Protein AF-A0A520ISF6-F1 (afdb_monomer)

Radius of gyration: 19.62 Å; Cα contacts (8 Å, |Δi|>4): 171; chains: 1; bounding box: 46×28×67 Å

Sequence (171 aa):
MNALARNKIAFHSENLVLPDLKHIDNELVRTQAETIWNRWGKQAKDFLDTSLNCYDEGNYNLAVFLMHQAVESTLSAIIRVNLGYRLAIHNLARQLRISLIFTDDLKDVFDLGSIEGVQLFEFLQAAYSAGRYKDDFNADKEIVKALSDKVCKLFITAESLYNQAMETLKE

pLDDT: mean 88.08, std 13.23, range [33.84, 98.69]

Foldseek 3Di:
DDPVVPPDDVDDDPPDDDDPDDDDQLVVLLVQLCVLCVPLLVQLVVLLVVLVVCLVVVVLLSSLLSLLSSLQSLLQSLLCSVVVDGDPDSQNVVSLVSCVVPDPQLVVLLVCVDPNSVVLVVCSRVSNVCSVPPPPDDDDSVSSVSSSSSSVSNSVVSVVSSVVSSVVSVD

Structure (mmCIF, N/CA/C/O backbone):
data_AF-A0A520ISF6-F1
#
_entry.id 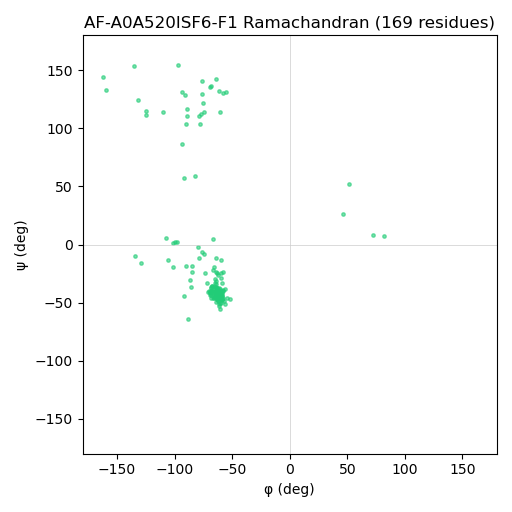  AF-A0A520ISF6-F1
#
loop_
_atom_site.group_PDB
_atom_site.id
_atom_site.type_symbol
_atom_site.label_atom_id
_atom_site.label_alt_id
_atom_site.label_comp_id
_atom_site.label_asym_id
_atom_site.label_entity_id
_atom_site.label_seq_id
_atom_site.pdbx_PDB_ins_code
_atom_site.Cartn_x
_atom_site.Cartn_y
_atom_site.Cartn_z
_atom_site.occupancy
_atom_site.B_iso_or_equiv
_atom_site.auth_seq_id
_atom_site.auth_comp_id
_atom_site.auth_asym_id
_atom_site.auth_atom_id
_atom_site.pdbx_PDB_model_num
ATOM 1 N N . MET A 1 1 ? 7.055 -13.909 -18.560 1.00 35.72 1 MET A N 1
ATOM 2 C CA . MET A 1 1 ? 7.345 -14.580 -19.854 1.00 35.72 1 MET A CA 1
ATOM 3 C C . MET A 1 1 ? 6.718 -13.756 -20.982 1.00 35.72 1 MET A C 1
ATOM 5 O O . MET A 1 1 ? 5.499 -13.728 -21.076 1.00 35.72 1 MET A O 1
ATOM 9 N N . ASN A 1 2 ? 7.512 -13.010 -21.761 1.00 33.84 2 ASN A N 1
ATOM 10 C CA . ASN A 1 2 ? 7.020 -11.989 -22.703 1.00 33.84 2 ASN A CA 1
ATOM 11 C C . ASN A 1 2 ? 6.832 -12.566 -24.125 1.00 33.84 2 ASN A C 1
ATOM 13 O O . ASN A 1 2 ? 7.725 -13.233 -24.646 1.00 33.84 2 ASN A O 1
ATOM 17 N N . ALA A 1 3 ? 5.679 -12.318 -24.753 1.00 40.19 3 ALA A N 1
ATOM 18 C CA . ALA A 1 3 ? 5.321 -12.846 -26.076 1.00 40.19 3 ALA A CA 1
ATOM 19 C C . ALA A 1 3 ? 6.240 -12.338 -27.206 1.00 40.19 3 ALA A C 1
ATOM 21 O O . ALA A 1 3 ? 6.419 -13.027 -28.211 1.00 40.19 3 ALA A O 1
ATOM 22 N N . LEU A 1 4 ? 6.885 -11.185 -27.002 1.00 47.28 4 LEU A N 1
ATOM 23 C CA . LEU A 1 4 ? 7.869 -10.611 -27.925 1.00 47.28 4 LEU A CA 1
ATOM 24 C C . LEU A 1 4 ? 9.113 -11.494 -28.110 1.00 47.28 4 LEU A C 1
ATOM 26 O O . LEU A 1 4 ? 9.732 -11.461 -29.165 1.00 47.28 4 LEU A O 1
ATOM 30 N N . ALA A 1 5 ? 9.446 -12.348 -27.138 1.00 48.50 5 ALA A N 1
ATOM 31 C CA . ALA A 1 5 ? 10.635 -13.196 -27.211 1.00 48.50 5 ALA A CA 1
ATOM 32 C C . ALA A 1 5 ? 10.499 -14.391 -28.179 1.00 48.50 5 ALA A C 1
ATOM 34 O O . ALA A 1 5 ? 11.472 -15.104 -28.407 1.00 48.50 5 ALA A O 1
ATOM 35 N N . ARG A 1 6 ? 9.302 -14.665 -28.727 1.00 50.94 6 ARG A N 1
ATOM 36 C CA . ARG A 1 6 ? 9.044 -15.882 -29.523 1.00 50.94 6 ARG A CA 1
ATOM 37 C C . ARG A 1 6 ? 9.028 -15.692 -31.043 1.00 50.94 6 ARG A C 1
ATOM 39 O O . ARG A 1 6 ? 8.808 -16.686 -31.726 1.00 50.94 6 ARG A O 1
ATOM 46 N N . ASN A 1 7 ? 9.264 -14.490 -31.584 1.00 57.94 7 ASN A N 1
ATOM 47 C CA . ASN A 1 7 ? 9.404 -14.229 -33.035 1.00 57.94 7 ASN A CA 1
ATOM 48 C C . ASN A 1 7 ? 8.334 -14.878 -33.948 1.00 57.94 7 ASN A C 1
ATOM 50 O O . ASN A 1 7 ? 8.581 -15.137 -35.124 1.00 57.94 7 ASN A O 1
ATOM 54 N N . LYS A 1 8 ? 7.122 -15.151 -33.448 1.00 58.19 8 LYS A N 1
ATOM 55 C CA . LYS A 1 8 ? 6.036 -15.699 -34.271 1.00 58.19 8 LYS A CA 1
ATOM 56 C C . LYS A 1 8 ? 5.185 -14.558 -34.807 1.00 58.19 8 LYS A C 1
ATOM 58 O O . LYS A 1 8 ? 4.187 -14.178 -34.202 1.00 58.19 8 LYS A O 1
ATOM 63 N N . ILE A 1 9 ? 5.606 -14.009 -35.941 1.00 63.47 9 ILE A N 1
ATOM 64 C CA . ILE A 1 9 ? 4.815 -13.052 -36.716 1.00 63.47 9 ILE A CA 1
ATOM 65 C C . ILE A 1 9 ? 3.743 -13.853 -37.467 1.00 63.47 9 ILE A C 1
ATOM 67 O O . ILE A 1 9 ? 4.067 -14.655 -38.336 1.00 63.47 9 ILE A O 1
ATOM 71 N N . ALA A 1 10 ? 2.469 -13.682 -37.102 1.00 65.56 10 ALA A N 1
ATOM 72 C CA . ALA A 1 10 ? 1.360 -14.414 -37.728 1.00 65.56 10 ALA A CA 1
ATOM 73 C C . ALA A 1 10 ? 1.038 -13.919 -39.153 1.00 65.56 10 ALA A C 1
ATOM 75 O O . ALA A 1 10 ? 0.494 -14.672 -39.955 1.00 65.56 10 ALA A O 1
ATOM 76 N N . PHE A 1 11 ? 1.373 -12.663 -39.465 1.00 62.81 11 PHE A N 1
ATOM 77 C CA . PHE A 1 11 ? 1.195 -12.035 -40.774 1.00 62.81 11 PHE A CA 1
ATOM 78 C C . PHE A 1 11 ? 2.136 -10.827 -40.894 1.00 62.81 11 PHE A C 1
ATOM 80 O O . PHE A 1 11 ? 2.203 -10.015 -39.971 1.00 62.81 11 PHE A O 1
ATOM 87 N N . HIS A 1 12 ? 2.854 -10.703 -42.012 1.00 62.75 12 HIS A N 1
ATOM 88 C CA . HIS A 1 12 ? 3.735 -9.571 -42.312 1.00 62.75 12 HIS A CA 1
ATOM 89 C C . HIS A 1 12 ? 3.319 -8.964 -43.657 1.00 62.75 12 HIS A C 1
ATOM 91 O O . HIS A 1 12 ? 3.417 -9.624 -44.688 1.00 62.75 12 HIS A O 1
ATOM 97 N N . SER A 1 13 ? 2.830 -7.723 -43.648 1.00 76.31 13 SER A N 1
ATOM 98 C CA . SER A 1 13 ? 2.553 -6.957 -44.872 1.00 76.31 13 SER A CA 1
ATOM 99 C C . SER A 1 13 ? 3.866 -6.446 -45.466 1.00 76.31 13 SER A C 1
ATOM 101 O O . SER A 1 13 ? 4.730 -6.002 -44.715 1.00 76.31 13 SER A O 1
ATOM 103 N N . GLU A 1 14 ? 4.016 -6.456 -46.792 1.00 74.75 14 GLU A N 1
ATOM 104 C CA . GLU A 1 14 ? 5.216 -5.938 -47.479 1.00 74.75 14 GLU A CA 1
ATOM 105 C C . GLU A 1 14 ? 5.500 -4.458 -47.161 1.00 74.75 14 GLU A C 1
ATOM 107 O O . GLU A 1 14 ? 6.646 -4.024 -47.211 1.00 74.75 14 GLU A O 1
ATOM 112 N N . ASN A 1 15 ? 4.474 -3.702 -46.754 1.00 80.75 15 ASN A N 1
ATOM 113 C CA . ASN A 1 15 ? 4.580 -2.281 -46.410 1.00 80.75 15 ASN A CA 1
ATOM 114 C C . ASN A 1 15 ? 4.704 -2.014 -44.897 1.00 80.75 15 ASN A C 1
ATOM 116 O O . ASN A 1 15 ? 4.710 -0.854 -44.482 1.00 80.75 15 ASN A O 1
ATOM 120 N N . LEU A 1 16 ? 4.742 -3.050 -44.051 1.00 76.69 16 LEU A N 1
ATOM 121 C CA . LEU A 1 16 ? 4.858 -2.884 -42.602 1.00 76.69 16 LEU A CA 1
ATOM 122 C C . LEU A 1 16 ? 6.332 -2.857 -42.190 1.00 76.69 16 LEU A C 1
ATOM 124 O O . LEU A 1 16 ? 6.975 -3.897 -42.089 1.00 76.69 16 LEU A O 1
ATOM 128 N N . VAL A 1 17 ? 6.849 -1.666 -41.895 1.00 77.62 17 VAL A N 1
ATOM 129 C CA . VAL A 1 17 ? 8.142 -1.505 -41.221 1.00 77.62 17 VAL A CA 1
ATOM 130 C C . VAL A 1 17 ? 7.886 -1.501 -39.718 1.00 77.62 17 VAL A C 1
ATOM 132 O O . VAL A 1 17 ? 7.259 -0.579 -39.192 1.00 77.62 17 VAL A O 1
ATOM 135 N N . LEU A 1 18 ? 8.324 -2.552 -39.024 1.00 75.88 18 LEU A N 1
ATOM 136 C CA . LEU A 1 18 ? 8.280 -2.572 -37.565 1.00 75.88 18 LEU A CA 1
ATOM 137 C C . LEU A 1 18 ? 9.300 -1.561 -37.019 1.00 75.88 18 LEU A C 1
ATOM 139 O O . LEU A 1 18 ? 10.419 -1.508 -37.526 1.00 75.88 18 LEU A O 1
ATOM 143 N N . PRO A 1 19 ? 8.939 -0.753 -36.007 1.00 77.12 19 PRO A N 1
ATOM 144 C CA . PRO A 1 19 ? 9.905 0.120 -35.361 1.00 77.12 19 PRO A CA 1
ATOM 145 C C . PRO A 1 19 ? 10.971 -0.724 -34.661 1.00 77.12 19 PRO A C 1
ATOM 147 O O . PRO A 1 19 ? 10.652 -1.753 -34.056 1.00 77.12 19 PRO A O 1
ATOM 150 N N . ASP A 1 20 ? 12.217 -0.260 -34.694 1.00 76.88 20 ASP A N 1
ATOM 151 C CA . ASP A 1 20 ? 13.277 -0.875 -33.905 1.00 76.88 20 ASP A CA 1
ATOM 152 C C . ASP A 1 20 ? 12.898 -0.841 -32.421 1.00 76.88 20 ASP A C 1
ATOM 154 O O . ASP A 1 20 ? 12.500 0.195 -31.869 1.00 76.88 20 ASP A O 1
ATOM 158 N N . LEU A 1 21 ? 13.012 -1.997 -31.766 1.00 69.75 21 LEU A N 1
ATOM 159 C CA . LEU A 1 21 ? 12.870 -2.094 -30.320 1.00 69.75 21 LEU A CA 1
ATOM 160 C C . LEU A 1 21 ? 13.949 -1.218 -29.683 1.00 69.75 21 LEU A C 1
ATOM 162 O O . LEU A 1 21 ? 15.142 -1.490 -29.808 1.00 69.75 21 LEU A O 1
ATOM 166 N N . LYS A 1 22 ? 13.526 -0.150 -29.001 1.00 70.94 22 LYS A N 1
ATOM 167 C CA . LYS A 1 22 ? 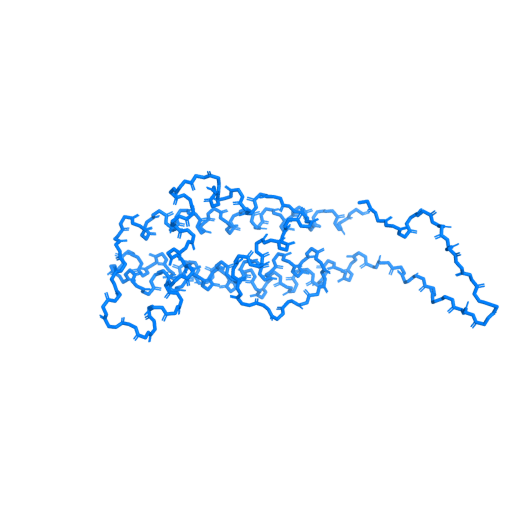14.449 0.705 -28.255 1.00 70.94 22 LYS A CA 1
ATOM 168 C C . LYS A 1 22 ? 15.134 -0.124 -27.172 1.00 70.94 22 LYS A C 1
ATOM 170 O O . LYS A 1 22 ? 14.461 -0.823 -26.416 1.00 70.94 22 LYS A O 1
ATOM 175 N N . HIS A 1 23 ? 16.456 -0.004 -27.089 1.00 76.88 23 HIS A N 1
ATOM 176 C CA . HIS A 1 23 ? 17.221 -0.526 -25.964 1.00 76.88 23 HIS A CA 1
ATOM 177 C C . HIS A 1 23 ? 16.666 0.064 -24.662 1.00 76.88 23 HIS A C 1
ATOM 179 O O . HIS A 1 23 ? 16.447 1.275 -24.571 1.00 76.88 23 HIS A O 1
ATOM 185 N N . ILE A 1 24 ? 16.419 -0.789 -23.671 1.00 76.25 24 ILE A N 1
ATOM 186 C CA . ILE A 1 24 ? 15.980 -0.349 -22.349 1.00 76.25 24 ILE A CA 1
ATOM 187 C C . ILE A 1 24 ? 17.218 0.151 -21.613 1.00 76.25 24 ILE A C 1
ATOM 189 O O . ILE A 1 24 ? 18.119 -0.618 -21.303 1.00 76.25 24 ILE A O 1
ATOM 193 N N . ASP A 1 25 ? 17.288 1.457 -21.392 1.00 86.19 25 ASP A N 1
ATOM 194 C CA . ASP A 1 25 ? 18.327 2.061 -20.568 1.00 86.19 25 ASP A CA 1
ATOM 195 C C . ASP A 1 25 ? 17.987 1.843 -19.085 1.00 86.19 25 ASP A C 1
ATOM 197 O O . ASP A 1 25 ? 17.090 2.495 -18.540 1.00 86.19 25 ASP A O 1
ATOM 201 N N . ASN A 1 26 ? 18.682 0.894 -18.450 1.00 87.06 26 ASN A N 1
ATOM 202 C CA . ASN A 1 26 ? 18.481 0.548 -17.042 1.00 87.06 26 ASN A CA 1
ATOM 203 C C . ASN A 1 26 ? 18.704 1.757 -16.117 1.00 87.06 26 ASN A C 1
ATOM 205 O O . ASN A 1 26 ? 17.982 1.893 -15.131 1.00 87.06 26 ASN A O 1
ATOM 209 N N . GLU A 1 27 ? 19.619 2.676 -16.449 1.00 89.06 27 GLU A N 1
ATOM 210 C CA . GLU A 1 27 ? 19.876 3.885 -15.655 1.00 89.06 27 GLU A CA 1
ATOM 211 C C . GLU A 1 27 ? 18.683 4.850 -15.715 1.00 89.06 27 GLU A C 1
ATOM 213 O O . GLU A 1 27 ? 18.239 5.387 -14.691 1.00 89.06 27 GLU A O 1
ATOM 218 N N . LEU A 1 28 ? 18.096 5.016 -16.904 1.00 89.44 28 LEU A N 1
ATOM 219 C CA . LEU A 1 28 ? 16.894 5.826 -17.085 1.00 89.44 28 LEU A CA 1
ATOM 220 C C . LEU A 1 28 ? 15.689 5.218 -16.356 1.00 89.44 28 LEU A C 1
ATOM 222 O O . LEU A 1 28 ? 14.966 5.938 -15.661 1.00 89.44 28 LEU A O 1
ATOM 226 N N . VAL A 1 29 ? 15.467 3.907 -16.495 1.00 90.50 29 VAL A N 1
ATOM 227 C CA . VAL A 1 29 ? 14.368 3.196 -15.814 1.00 90.50 29 VAL A CA 1
ATOM 228 C C . VAL A 1 29 ? 14.521 3.301 -14.301 1.00 90.50 29 VAL A C 1
ATOM 230 O O . VAL A 1 29 ? 13.556 3.606 -13.598 1.00 90.50 29 VAL A O 1
ATOM 233 N N . ARG A 1 30 ? 15.743 3.128 -13.799 1.00 92.25 30 ARG A N 1
ATOM 234 C CA . ARG A 1 30 ? 16.064 3.276 -12.385 1.00 92.25 30 ARG A CA 1
ATOM 235 C C . ARG A 1 30 ? 15.760 4.682 -11.874 1.00 92.25 30 ARG A C 1
ATOM 237 O O . ARG A 1 30 ? 15.040 4.832 -10.892 1.00 92.25 30 ARG A O 1
ATOM 244 N N . THR A 1 31 ? 16.239 5.710 -12.569 1.00 93.69 31 THR A N 1
ATOM 245 C CA . THR A 1 31 ? 15.989 7.115 -12.204 1.00 93.69 31 THR A CA 1
ATOM 246 C C . THR A 1 31 ? 14.487 7.431 -12.165 1.00 93.69 31 THR A C 1
ATOM 248 O O . THR A 1 31 ? 13.996 8.149 -11.285 1.00 93.69 31 THR A O 1
ATOM 251 N N . GLN A 1 32 ? 13.721 6.872 -13.107 1.00 92.88 32 GLN A N 1
ATOM 252 C CA . GLN A 1 32 ? 12.264 6.995 -13.121 1.00 92.88 32 GLN A CA 1
ATOM 253 C C . GLN A 1 32 ? 11.624 6.298 -11.916 1.00 92.88 32 GLN A C 1
ATOM 255 O O . GLN A 1 32 ? 10.766 6.899 -11.264 1.00 92.88 32 GLN A O 1
ATOM 260 N N . ALA A 1 33 ? 12.050 5.075 -11.590 1.00 94.44 33 ALA A N 1
ATOM 261 C CA . ALA A 1 33 ? 11.572 4.333 -10.427 1.00 94.44 33 ALA A CA 1
ATOM 262 C C . ALA A 1 33 ? 11.853 5.083 -9.112 1.00 94.44 33 ALA A C 1
ATOM 264 O O . ALA A 1 33 ? 10.934 5.254 -8.307 1.00 94.44 33 ALA A O 1
ATOM 265 N N . GLU A 1 34 ? 13.062 5.626 -8.936 1.00 96.12 34 GLU A N 1
ATOM 266 C CA . GLU A 1 34 ? 13.435 6.458 -7.780 1.00 96.12 34 GLU A CA 1
ATOM 267 C C . GLU A 1 34 ? 12.542 7.700 -7.678 1.00 96.12 34 GLU A C 1
ATOM 269 O O . GLU A 1 34 ? 11.987 7.998 -6.620 1.00 96.12 34 GLU A O 1
ATOM 274 N N . THR A 1 35 ? 12.325 8.403 -8.793 1.00 96.19 35 THR A N 1
ATOM 275 C CA . THR A 1 35 ? 11.451 9.587 -8.837 1.00 96.19 35 THR A CA 1
ATOM 276 C C . THR A 1 35 ? 10.006 9.242 -8.463 1.00 96.19 35 THR A C 1
ATOM 278 O O . THR A 1 35 ? 9.335 9.997 -7.752 1.00 96.19 35 THR A O 1
ATOM 281 N N . ILE A 1 36 ? 9.506 8.097 -8.934 1.00 95.56 36 ILE A N 1
ATOM 282 C CA . ILE A 1 36 ? 8.166 7.602 -8.612 1.00 95.56 36 ILE A CA 1
ATOM 283 C C . ILE A 1 36 ? 8.062 7.290 -7.119 1.00 95.56 36 ILE A C 1
ATOM 285 O O . ILE A 1 36 ? 7.108 7.747 -6.486 1.00 95.56 36 ILE A O 1
ATOM 289 N N . TRP A 1 37 ? 9.016 6.545 -6.558 1.00 97.31 37 TRP A N 1
ATOM 290 C CA . TRP A 1 37 ? 8.992 6.136 -5.155 1.00 97.31 37 TRP A CA 1
ATOM 291 C C . TRP A 1 37 ? 9.150 7.324 -4.204 1.00 97.31 37 TRP A C 1
ATOM 293 O O . TRP A 1 37 ? 8.331 7.509 -3.303 1.00 97.31 37 TRP A O 1
ATOM 303 N N . ASN A 1 38 ? 10.105 8.215 -4.476 1.00 97.38 38 ASN A N 1
ATOM 304 C CA . ASN A 1 38 ? 10.334 9.428 -3.685 1.00 97.38 38 ASN A CA 1
ATOM 305 C C . ASN A 1 38 ? 9.116 10.359 -3.650 1.00 97.38 38 ASN A C 1
ATOM 307 O O . ASN A 1 38 ? 8.955 11.136 -2.712 1.00 97.38 38 ASN A O 1
ATOM 311 N N . ARG A 1 39 ? 8.241 10.284 -4.658 1.00 95.12 39 ARG A N 1
ATOM 312 C CA . ARG A 1 39 ? 6.975 11.017 -4.675 1.00 95.12 39 ARG A CA 1
ATOM 313 C C . ARG A 1 39 ? 5.844 10.233 -4.016 1.00 95.12 39 ARG A C 1
ATOM 315 O O . ARG A 1 39 ? 5.255 10.698 -3.046 1.00 95.12 39 ARG A O 1
ATOM 322 N N . TRP A 1 40 ? 5.484 9.088 -4.589 1.00 95.31 40 TRP A N 1
ATOM 323 C CA . TRP A 1 40 ? 4.265 8.355 -4.234 1.00 95.31 40 TRP A CA 1
ATOM 324 C C . TRP A 1 40 ? 4.469 7.420 -3.043 1.00 95.31 40 TRP A C 1
ATOM 326 O O . TRP A 1 40 ? 3.577 7.318 -2.208 1.00 95.31 40 TRP A O 1
ATOM 336 N N . GLY A 1 41 ? 5.645 6.796 -2.929 1.00 97.25 41 GLY A N 1
ATOM 337 C CA . GLY A 1 41 ? 6.037 6.022 -1.749 1.00 97.25 41 GLY A CA 1
ATOM 338 C C . GLY A 1 41 ? 6.167 6.923 -0.522 1.00 97.25 41 GLY A C 1
ATOM 339 O O . GLY A 1 41 ? 5.573 6.636 0.513 1.00 97.25 41 GLY A O 1
ATOM 340 N N . LYS A 1 42 ? 6.818 8.088 -0.660 1.00 97.94 42 LYS A N 1
ATOM 341 C CA . LYS A 1 42 ? 6.855 9.090 0.419 1.00 97.94 42 LYS A CA 1
ATOM 342 C C . LYS A 1 42 ? 5.453 9.560 0.818 1.00 97.94 42 LYS A C 1
ATOM 344 O O . LYS A 1 42 ? 5.138 9.578 1.998 1.00 97.94 42 LYS A O 1
ATOM 349 N N . GLN A 1 43 ? 4.596 9.902 -0.146 1.00 97.69 43 GLN A N 1
ATOM 350 C CA . GLN A 1 43 ? 3.216 10.300 0.148 1.00 97.69 43 GLN A CA 1
ATOM 351 C C . GLN A 1 43 ? 2.440 9.195 0.882 1.00 97.69 43 GLN A C 1
ATOM 353 O O . GLN A 1 43 ? 1.716 9.483 1.832 1.00 97.69 43 GLN A O 1
ATOM 358 N N . ALA A 1 44 ? 2.604 7.936 0.469 1.00 98.31 44 ALA A N 1
ATOM 359 C CA . ALA A 1 44 ? 1.996 6.805 1.157 1.00 98.31 44 ALA A CA 1
ATOM 360 C C . ALA A 1 44 ? 2.467 6.696 2.613 1.00 98.31 44 ALA A C 1
ATOM 362 O O . ALA A 1 44 ? 1.645 6.481 3.503 1.00 98.31 44 ALA A O 1
ATOM 363 N N . LYS A 1 45 ? 3.767 6.901 2.852 1.00 98.62 45 LYS A N 1
ATOM 364 C CA . LYS A 1 45 ? 4.357 6.914 4.191 1.00 98.62 45 LYS A CA 1
ATOM 365 C C . LYS A 1 45 ? 3.823 8.062 5.046 1.00 98.62 45 LYS A C 1
ATOM 367 O O . LYS A 1 45 ? 3.394 7.816 6.166 1.00 98.62 45 LYS A O 1
ATOM 372 N N . ASP A 1 46 ? 3.763 9.276 4.497 1.00 98.62 46 ASP A N 1
ATOM 373 C CA . ASP A 1 46 ? 3.224 10.450 5.192 1.00 98.62 46 ASP A CA 1
ATOM 374 C C . ASP A 1 46 ? 1.756 10.209 5.618 1.00 98.62 46 ASP A C 1
ATOM 376 O O . ASP A 1 46 ? 1.376 10.498 6.756 1.00 98.62 46 ASP A O 1
ATOM 380 N N . PHE A 1 47 ? 0.926 9.630 4.737 1.00 98.56 47 PHE A N 1
ATOM 381 C CA . PHE A 1 47 ? -0.456 9.261 5.071 1.00 98.56 47 PHE A CA 1
ATOM 382 C C . PHE A 1 47 ? -0.535 8.174 6.142 1.00 98.56 47 PHE A C 1
ATOM 384 O O . PHE A 1 47 ? -1.360 8.281 7.049 1.00 98.56 47 PHE A O 1
ATOM 391 N N . LEU A 1 48 ? 0.313 7.148 6.051 1.00 98.56 48 LEU A N 1
ATOM 392 C CA . LEU A 1 48 ? 0.369 6.075 7.036 1.00 98.56 48 LEU A CA 1
ATOM 393 C C . LEU A 1 48 ? 0.739 6.621 8.418 1.00 98.56 48 LEU A C 1
ATOM 395 O O . LEU A 1 48 ? -0.007 6.407 9.369 1.00 98.56 48 LEU A O 1
ATOM 399 N N . ASP A 1 49 ? 1.829 7.373 8.525 1.00 98.62 49 ASP A N 1
ATOM 400 C CA . ASP A 1 49 ? 2.302 7.909 9.803 1.00 98.62 49 ASP A CA 1
ATOM 401 C C . ASP A 1 49 ? 1.260 8.852 10.421 1.00 98.62 49 ASP A C 1
ATOM 403 O O . ASP A 1 49 ? 0.950 8.756 11.608 1.00 98.62 49 ASP A O 1
ATOM 407 N N . THR A 1 50 ? 0.621 9.691 9.598 1.00 98.56 50 THR A N 1
ATOM 408 C CA . THR A 1 50 ? -0.483 10.548 10.058 1.00 98.56 50 THR A CA 1
ATOM 409 C C . THR A 1 50 ? -1.681 9.718 10.526 1.00 98.56 50 THR A C 1
ATOM 411 O O . THR A 1 50 ? -2.288 10.042 11.544 1.00 98.56 50 THR A O 1
ATOM 414 N N . SER A 1 51 ? -2.018 8.624 9.832 1.00 97.94 51 SER A N 1
ATOM 415 C CA . SER A 1 51 ? -3.127 7.749 10.229 1.00 97.94 51 SER A CA 1
ATOM 416 C C . SER A 1 51 ? -2.904 7.090 11.591 1.00 97.94 51 SER A C 1
ATOM 418 O O . SER A 1 51 ? -3.852 6.970 12.367 1.00 97.94 51 SER A O 1
ATOM 420 N N . LEU A 1 52 ? -1.659 6.711 11.898 1.00 98.38 52 LEU A N 1
ATOM 421 C CA . LEU A 1 52 ? -1.290 6.115 13.181 1.00 98.38 52 LEU A CA 1
ATOM 422 C C . LEU A 1 52 ? -1.415 7.140 14.311 1.00 98.38 52 LEU A C 1
ATOM 424 O O . LEU A 1 52 ? -2.036 6.841 15.327 1.00 98.38 52 LEU A O 1
ATOM 428 N N . ASN A 1 53 ? -0.953 8.374 14.088 1.00 98.44 53 ASN A N 1
ATOM 429 C CA . ASN A 1 53 ? -1.139 9.463 15.050 1.00 98.44 53 ASN A CA 1
ATOM 430 C C . ASN A 1 53 ? -2.630 9.735 15.311 1.00 98.44 53 ASN A C 1
ATOM 432 O O . ASN A 1 53 ? -3.052 9.827 16.460 1.00 98.44 53 ASN A O 1
ATOM 436 N N . CYS A 1 54 ? -3.457 9.792 14.259 1.00 97.12 54 CYS A N 1
ATOM 437 C CA . CYS A 1 54 ? -4.902 9.963 14.418 1.00 97.12 54 CYS A CA 1
ATOM 438 C C . CYS A 1 54 ? -5.541 8.811 15.203 1.00 97.12 54 CYS A C 1
ATOM 440 O O . CYS A 1 54 ? -6.450 9.047 15.993 1.00 97.12 54 CYS A O 1
ATOM 442 N N . TYR A 1 55 ? -5.087 7.572 15.005 1.00 97.19 55 TYR A N 1
ATOM 443 C CA . TYR A 1 55 ? -5.563 6.435 15.790 1.00 97.19 55 TYR A CA 1
ATOM 444 C C . TYR A 1 55 ? -5.222 6.596 17.281 1.00 97.19 55 TYR A C 1
ATOM 446 O O . TYR A 1 55 ? -6.099 6.402 18.125 1.00 97.19 55 TYR A O 1
ATOM 454 N N . ASP A 1 56 ? -3.990 6.998 17.603 1.00 97.50 56 ASP A N 1
ATOM 455 C CA . ASP A 1 56 ? -3.538 7.192 18.987 1.00 97.50 56 ASP A CA 1
ATOM 456 C C . ASP A 1 56 ? -4.288 8.336 19.693 1.00 97.50 56 ASP A C 1
ATOM 458 O O . ASP A 1 56 ? -4.586 8.250 20.884 1.00 97.50 56 ASP A O 1
ATOM 462 N N . GLU A 1 57 ? -4.675 9.372 18.946 1.00 97.31 57 GLU A 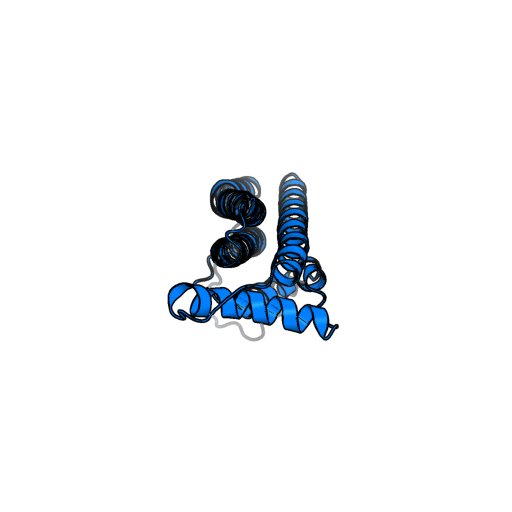N 1
ATOM 463 C CA . GLU A 1 57 ? -5.516 10.482 19.418 1.00 97.31 57 GLU A CA 1
ATOM 464 C C . GLU A 1 57 ? -7.009 10.121 19.555 1.00 97.31 57 GLU A C 1
ATOM 466 O O . GLU A 1 57 ? -7.799 10.932 20.038 1.00 97.31 57 GLU A O 1
ATOM 471 N N . GLY A 1 58 ? -7.426 8.922 19.131 1.00 95.19 58 GLY A N 1
ATOM 472 C CA . GLY A 1 58 ? -8.831 8.495 19.136 1.00 95.19 58 GLY A CA 1
ATOM 473 C C . GLY A 1 58 ? -9.652 8.983 17.935 1.00 95.19 58 GLY A C 1
ATOM 474 O O . GLY A 1 58 ? -10.862 8.770 17.879 1.00 95.19 58 GLY A O 1
ATOM 475 N N . ASN A 1 59 ? -9.010 9.595 16.939 1.00 93.81 59 ASN A N 1
ATOM 476 C CA . ASN A 1 59 ? -9.622 10.091 15.706 1.00 93.81 59 ASN A CA 1
ATOM 477 C C . ASN A 1 59 ? -9.800 8.959 14.670 1.00 93.81 59 ASN A C 1
ATOM 479 O O . ASN A 1 59 ? -9.275 9.022 13.556 1.00 93.81 59 ASN A O 1
ATOM 483 N N . TYR A 1 60 ? -10.550 7.908 15.022 1.00 93.44 60 TYR A N 1
ATOM 484 C CA . TYR A 1 60 ? -10.633 6.653 14.254 1.00 93.44 60 TYR A CA 1
ATOM 485 C C . TYR A 1 60 ? -11.164 6.812 12.824 1.00 93.44 60 TYR A C 1
ATOM 487 O O . TYR A 1 60 ? -10.615 6.226 11.891 1.00 93.44 60 TYR A O 1
ATOM 495 N N . ASN A 1 61 ? -12.181 7.649 12.616 1.00 91.62 61 ASN A N 1
ATOM 496 C CA . ASN A 1 61 ? -12.711 7.916 11.275 1.00 91.62 61 ASN A CA 1
ATOM 497 C C . ASN A 1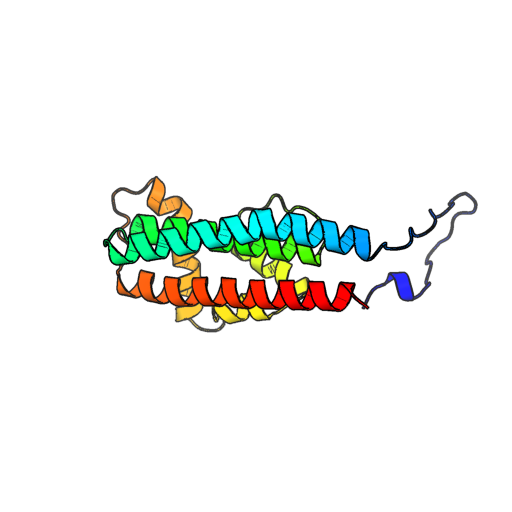 61 ? -11.653 8.545 10.356 1.00 91.62 61 ASN A C 1
ATOM 499 O O . ASN A 1 61 ? -11.494 8.131 9.205 1.00 91.62 61 ASN A O 1
ATOM 503 N N . LEU A 1 62 ? -10.905 9.522 10.878 1.00 92.25 62 LEU A N 1
ATOM 504 C CA . LEU A 1 62 ? -9.828 10.179 10.141 1.00 92.25 62 LEU A CA 1
ATOM 505 C C . LEU A 1 62 ? -8.656 9.220 9.908 1.00 92.25 62 LEU A C 1
ATOM 507 O O . LEU A 1 62 ? -8.111 9.186 8.806 1.00 92.25 62 LEU A O 1
ATOM 511 N N . ALA A 1 63 ? -8.319 8.399 10.905 1.00 95.62 63 ALA A N 1
ATOM 512 C CA . ALA A 1 63 ? -7.289 7.375 10.785 1.00 95.62 63 ALA A CA 1
ATOM 513 C C . ALA A 1 63 ? -7.583 6.427 9.612 1.00 95.62 63 ALA A C 1
ATOM 515 O O . ALA A 1 63 ? -6.751 6.281 8.721 1.00 95.62 63 ALA A O 1
ATOM 516 N N . VAL A 1 64 ? -8.791 5.859 9.530 1.00 95.12 64 VAL A N 1
ATOM 517 C CA . VAL A 1 64 ? -9.152 4.935 8.438 1.00 95.12 64 VAL A CA 1
ATOM 518 C C . VAL A 1 64 ? -9.199 5.646 7.082 1.00 95.12 64 VAL A C 1
ATOM 520 O O . VAL A 1 64 ? -8.778 5.080 6.070 1.00 95.12 64 VAL A O 1
ATOM 523 N N . PHE A 1 65 ? -9.655 6.901 7.034 1.00 93.62 65 PHE A N 1
ATOM 524 C CA . PHE A 1 65 ? -9.599 7.697 5.806 1.00 93.62 65 PHE A CA 1
ATOM 525 C C . PHE A 1 65 ? -8.156 7.855 5.299 1.00 93.62 65 PHE A C 1
ATOM 527 O O . PHE A 1 65 ? -7.881 7.627 4.118 1.00 93.62 65 PHE A O 1
ATOM 534 N N . LEU A 1 66 ? -7.221 8.193 6.190 1.00 95.88 66 LEU A N 1
ATOM 535 C CA . LEU A 1 66 ? -5.803 8.326 5.858 1.00 95.88 66 LEU A CA 1
ATOM 536 C C . LEU A 1 66 ? -5.168 6.976 5.497 1.00 95.88 66 LEU A C 1
ATOM 538 O O . LEU A 1 66 ? -4.371 6.919 4.564 1.00 95.88 66 LEU A O 1
ATOM 542 N N . MET A 1 67 ? -5.576 5.875 6.138 1.00 97.25 67 MET A N 1
ATOM 543 C CA . MET A 1 67 ? -5.157 4.523 5.747 1.00 97.25 67 MET A CA 1
ATOM 544 C C . MET A 1 67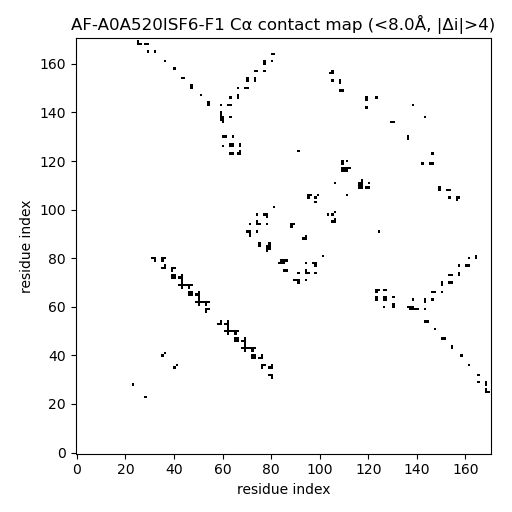 ? -5.567 4.193 4.313 1.00 97.25 67 MET A C 1
ATOM 546 O O . MET A 1 67 ? -4.770 3.636 3.562 1.00 97.25 67 MET A O 1
ATOM 550 N N . HIS A 1 68 ? -6.779 4.570 3.893 1.00 96.06 68 HIS A N 1
ATOM 551 C CA . HIS A 1 68 ? -7.201 4.386 2.506 1.00 96.06 68 HIS A CA 1
ATOM 552 C C . HIS A 1 68 ? -6.275 5.139 1.542 1.00 96.06 68 HIS A C 1
ATOM 554 O O . HIS A 1 68 ? -5.821 4.570 0.549 1.00 96.06 68 HIS A O 1
ATOM 560 N N . GLN A 1 69 ? -5.950 6.399 1.855 1.00 95.38 69 GLN A N 1
ATOM 561 C CA . GLN A 1 69 ? -5.028 7.212 1.055 1.00 95.38 69 GLN A CA 1
ATOM 562 C C . GLN A 1 69 ? -3.604 6.630 1.030 1.00 95.38 69 GLN A C 1
ATOM 564 O O . GLN A 1 69 ? -2.945 6.651 -0.014 1.00 95.38 69 GLN A O 1
ATOM 569 N N . ALA A 1 70 ? -3.144 6.057 2.146 1.00 97.88 70 ALA A N 1
ATOM 570 C CA . ALA A 1 70 ? -1.864 5.361 2.238 1.00 97.88 70 ALA A CA 1
ATOM 571 C C . ALA A 1 70 ? -1.825 4.122 1.332 1.00 97.88 70 ALA A C 1
ATOM 573 O O . ALA A 1 70 ? -0.880 3.958 0.558 1.00 97.88 70 ALA A O 1
ATOM 574 N N . VAL A 1 71 ? -2.864 3.279 1.361 1.00 97.56 71 VAL A N 1
ATOM 575 C CA . VAL A 1 71 ? -2.971 2.094 0.492 1.00 97.56 71 VAL A CA 1
ATOM 576 C C . VAL A 1 71 ? -3.033 2.496 -0.981 1.00 97.56 71 VAL A C 1
ATOM 578 O O . VAL A 1 71 ? -2.278 1.956 -1.791 1.00 97.56 71 VAL A O 1
ATOM 581 N N . GLU A 1 72 ? -3.865 3.477 -1.337 1.00 95.81 72 GLU A N 1
ATOM 582 C CA . GLU A 1 72 ? -3.987 3.967 -2.716 1.00 95.81 72 GLU A CA 1
ATOM 583 C C . GLU A 1 72 ? -2.640 4.474 -3.257 1.00 95.81 72 GLU A C 1
ATOM 585 O O . GLU A 1 72 ? -2.227 4.123 -4.370 1.00 95.81 72 GLU A O 1
ATOM 590 N N . SER A 1 73 ? -1.931 5.267 -2.449 1.00 96.31 73 SER A N 1
ATOM 591 C CA . SER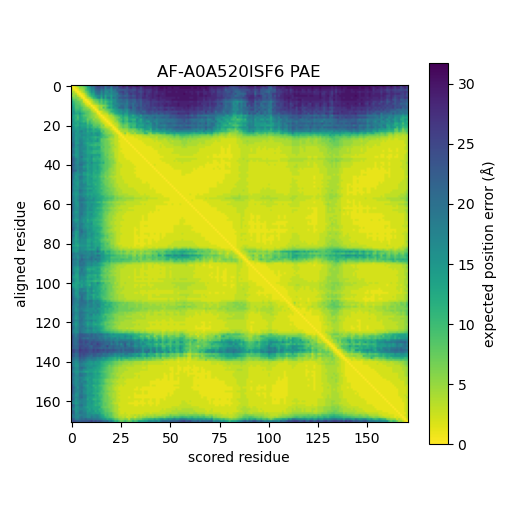 A 1 73 ? -0.623 5.829 -2.796 1.00 96.31 73 SER A CA 1
ATOM 592 C C . SER A 1 73 ? 0.450 4.742 -2.904 1.00 96.31 73 SER A C 1
ATOM 594 O O . SER A 1 73 ? 1.235 4.760 -3.853 1.00 96.31 73 SER A O 1
ATOM 596 N N . THR A 1 74 ? 0.435 3.754 -2.000 1.00 97.94 74 THR A N 1
ATOM 597 C CA . THR A 1 74 ? 1.352 2.599 -2.007 1.00 97.94 74 THR A CA 1
ATOM 598 C C . THR A 1 74 ? 1.188 1.780 -3.286 1.00 97.94 74 THR A C 1
ATOM 600 O O . THR A 1 74 ? 2.158 1.533 -4.006 1.00 97.94 74 THR A O 1
ATOM 603 N N . LEU A 1 75 ? -0.053 1.404 -3.617 1.00 96.31 75 LEU A N 1
ATOM 604 C CA . LEU A 1 75 ? -0.356 0.639 -4.826 1.00 96.31 75 LEU A CA 1
ATOM 605 C C . LEU A 1 75 ? -0.034 1.449 -6.088 1.00 96.31 75 LEU A C 1
ATOM 607 O O . LEU A 1 75 ? 0.548 0.916 -7.031 1.00 96.31 75 LEU A O 1
ATOM 611 N N . SER A 1 76 ? -0.348 2.749 -6.108 1.00 94.75 76 SER A N 1
ATOM 612 C CA . SER A 1 76 ? 0.025 3.647 -7.209 1.00 94.75 76 SER A CA 1
ATOM 613 C C . SER A 1 76 ? 1.542 3.690 -7.417 1.00 94.75 76 SER A C 1
ATOM 615 O O . SER A 1 76 ? 1.990 3.593 -8.560 1.00 94.75 76 SER A O 1
ATOM 617 N N . ALA A 1 77 ? 2.333 3.797 -6.344 1.00 96.12 77 ALA A N 1
ATOM 618 C CA . ALA A 1 77 ? 3.791 3.807 -6.415 1.00 96.12 77 ALA A CA 1
ATOM 619 C C . ALA A 1 77 ? 4.324 2.505 -7.024 1.00 96.12 77 ALA A C 1
ATOM 621 O O . ALA A 1 77 ? 5.003 2.539 -8.050 1.00 96.12 77 ALA A O 1
ATOM 622 N N . ILE A 1 78 ? 3.953 1.359 -6.451 1.00 96.38 78 ILE A N 1
ATOM 623 C CA . ILE A 1 78 ? 4.491 0.062 -6.871 1.00 96.38 78 ILE A CA 1
ATOM 624 C C . ILE A 1 78 ? 4.050 -0.356 -8.261 1.00 96.38 78 ILE A C 1
ATOM 626 O O . ILE A 1 78 ? 4.866 -0.874 -9.025 1.00 96.38 78 ILE A O 1
ATOM 630 N N . ILE A 1 79 ? 2.808 -0.073 -8.642 1.00 94.88 79 ILE A N 1
ATOM 631 C CA . ILE A 1 79 ? 2.368 -0.368 -10.003 1.00 94.88 79 ILE A CA 1
ATOM 632 C C . ILE A 1 79 ? 3.147 0.478 -11.016 1.00 94.88 79 ILE A C 1
ATOM 634 O O . ILE A 1 79 ? 3.542 -0.031 -12.061 1.00 94.88 79 ILE A O 1
ATOM 638 N N . ARG A 1 80 ? 3.421 1.752 -10.717 1.00 94.19 80 ARG A N 1
ATOM 639 C CA . ARG A 1 80 ? 4.209 2.614 -11.611 1.00 94.19 80 ARG A CA 1
ATOM 640 C C . ARG A 1 80 ? 5.668 2.179 -11.697 1.00 94.19 80 ARG A C 1
ATOM 642 O O . ARG A 1 80 ? 6.211 2.213 -12.793 1.00 94.19 80 ARG A O 1
ATOM 649 N N . VAL A 1 81 ? 6.273 1.770 -10.580 1.00 94.44 81 VAL A N 1
ATOM 650 C CA . VAL A 1 81 ? 7.646 1.236 -10.551 1.00 94.44 81 VAL A CA 1
ATOM 651 C C . VAL A 1 81 ? 7.752 -0.018 -11.423 1.00 94.44 81 VAL A C 1
ATOM 653 O O . VAL A 1 81 ? 8.666 -0.113 -12.231 1.00 94.44 81 VAL A O 1
ATOM 656 N N . ASN A 1 82 ? 6.798 -0.948 -11.313 1.00 92.06 82 ASN A N 1
ATOM 657 C CA . ASN A 1 82 ? 6.893 -2.250 -11.983 1.00 92.06 82 ASN A CA 1
ATOM 658 C C . ASN A 1 82 ? 6.353 -2.262 -13.419 1.00 92.06 82 ASN A C 1
ATOM 660 O O . ASN A 1 82 ? 6.822 -3.042 -14.242 1.00 92.06 82 ASN A O 1
ATOM 664 N N . LEU A 1 83 ? 5.356 -1.429 -13.739 1.00 90.69 83 LEU A N 1
ATOM 665 C CA . LEU A 1 83 ? 4.732 -1.404 -15.069 1.00 90.69 83 LEU A CA 1
ATOM 666 C C . LEU A 1 83 ? 5.130 -0.189 -15.917 1.00 90.69 83 LEU A C 1
ATOM 668 O O . LEU A 1 83 ? 4.846 -0.168 -17.112 1.00 90.69 83 LEU A O 1
ATOM 672 N N . GLY A 1 84 ? 5.745 0.841 -15.331 1.00 85.81 84 GLY A N 1
ATOM 673 C CA . GLY A 1 84 ? 6.226 2.018 -16.061 1.00 85.81 84 GLY A CA 1
ATOM 674 C C . GLY A 1 84 ? 5.138 2.977 -16.560 1.00 85.81 84 GLY A C 1
ATOM 675 O O . GLY A 1 84 ? 5.444 3.914 -17.295 1.00 85.81 84 GLY A O 1
ATOM 676 N N . TYR A 1 85 ? 3.866 2.797 -16.179 1.00 80.44 85 TYR A N 1
ATOM 677 C CA . TYR A 1 85 ? 2.790 3.717 -16.565 1.00 80.44 85 TYR A CA 1
ATOM 678 C C . TYR A 1 85 ? 1.855 4.089 -15.413 1.00 80.44 85 TYR A C 1
ATOM 680 O O . TYR A 1 85 ? 1.668 3.367 -14.434 1.00 80.44 85 TYR A O 1
ATOM 688 N N . ARG A 1 86 ? 1.245 5.273 -15.539 1.00 81.06 86 ARG A N 1
ATOM 689 C CA . ARG A 1 86 ? 0.250 5.780 -14.592 1.00 81.06 86 ARG A CA 1
ATOM 690 C C . ARG A 1 86 ? -1.090 5.084 -14.805 1.00 81.06 86 ARG A C 1
ATOM 692 O O . ARG A 1 86 ? -1.656 5.145 -15.892 1.00 81.06 86 ARG A O 1
ATOM 699 N N . LEU A 1 87 ? -1.666 4.578 -13.721 1.00 77.25 87 LEU A N 1
ATOM 700 C CA . LEU A 1 87 ? -3.082 4.230 -13.666 1.00 77.25 87 LEU A CA 1
ATOM 701 C C . LEU A 1 87 ? -3.907 5.420 -13.169 1.00 77.25 87 LEU A C 1
ATOM 703 O O . LEU A 1 87 ? -3.612 5.996 -12.123 1.00 77.25 87 LEU A O 1
ATOM 707 N N . ALA A 1 88 ? -4.953 5.781 -13.909 1.00 80.81 88 ALA A N 1
ATOM 708 C CA . ALA A 1 88 ? -5.997 6.706 -13.461 1.00 80.81 88 ALA A CA 1
ATOM 709 C C . ALA A 1 88 ? -7.146 5.912 -12.813 1.00 80.81 88 ALA A C 1
ATOM 711 O O . ALA A 1 88 ? -8.277 5.915 -13.292 1.00 80.81 88 ALA A O 1
ATOM 712 N N . ILE A 1 89 ? -6.817 5.129 -11.782 1.00 81.38 89 ILE A N 1
ATOM 713 C CA . ILE A 1 89 ? -7.747 4.246 -11.073 1.00 81.38 89 ILE A CA 1
ATOM 714 C C . ILE A 1 89 ? -7.562 4.489 -9.581 1.00 81.38 89 ILE A C 1
ATOM 716 O O . ILE A 1 89 ? -6.459 4.312 -9.079 1.00 81.38 89 ILE A O 1
ATOM 720 N N . HIS A 1 90 ? -8.654 4.831 -8.901 1.00 82.31 90 HIS A N 1
ATOM 721 C CA . HIS A 1 90 ? -8.690 5.098 -7.456 1.00 82.31 90 HIS A CA 1
ATOM 722 C C . HIS A 1 90 ? -9.389 3.976 -6.665 1.00 82.31 90 HIS A C 1
ATOM 724 O O . HIS A 1 90 ? -9.643 4.094 -5.476 1.00 82.31 90 HIS A O 1
ATOM 730 N N . ASN A 1 91 ? -9.765 2.881 -7.335 1.00 90.75 91 ASN A N 1
ATOM 731 C CA . ASN A 1 91 ? -10.394 1.731 -6.694 1.00 90.75 91 ASN A CA 1
ATOM 732 C C . ASN A 1 91 ? -9.323 0.735 -6.222 1.00 90.75 91 ASN A C 1
ATOM 734 O O . ASN A 1 91 ? -8.628 0.145 -7.056 1.00 90.75 91 ASN A O 1
ATOM 738 N N . LEU A 1 92 ? -9.246 0.519 -4.905 1.00 94.19 92 LEU A N 1
ATOM 739 C CA . LEU A 1 92 ? -8.225 -0.325 -4.279 1.00 94.19 92 LEU A CA 1
ATOM 740 C C . LEU A 1 92 ? -8.266 -1.772 -4.778 1.00 94.19 92 LEU A C 1
ATOM 742 O O . LEU A 1 92 ? -7.225 -2.317 -5.133 1.00 94.19 92 LEU A O 1
ATOM 746 N N . ALA A 1 93 ? -9.451 -2.385 -4.878 1.00 93.75 93 ALA A N 1
ATOM 747 C CA . ALA A 1 93 ? -9.584 -3.762 -5.362 1.00 93.75 93 ALA A CA 1
ATOM 748 C C . ALA A 1 93 ? -9.026 -3.925 -6.787 1.00 93.75 93 ALA A C 1
ATOM 750 O O . ALA A 1 93 ? -8.343 -4.902 -7.102 1.00 93.75 93 ALA A O 1
ATOM 751 N N . ARG A 1 94 ? -9.273 -2.941 -7.659 1.00 93.44 94 ARG A N 1
ATOM 752 C CA . ARG A 1 94 ? -8.753 -2.939 -9.028 1.00 93.44 94 ARG A CA 1
ATOM 753 C C . ARG A 1 94 ? -7.245 -2.714 -9.064 1.00 93.44 94 ARG A C 1
ATOM 755 O O . ARG A 1 94 ? -6.579 -3.377 -9.853 1.00 93.44 94 ARG A O 1
ATOM 762 N N . GLN A 1 95 ? -6.706 -1.822 -8.234 1.00 94.00 95 GLN A N 1
ATOM 763 C CA . GLN A 1 95 ? -5.256 -1.630 -8.121 1.00 94.00 95 GLN A CA 1
ATOM 764 C C . GLN A 1 95 ? -4.565 -2.904 -7.608 1.00 94.00 95 GLN A C 1
ATOM 766 O O . GLN A 1 95 ? -3.594 -3.347 -8.214 1.00 94.00 95 GLN A O 1
ATOM 771 N N . LEU A 1 96 ? -5.119 -3.552 -6.581 1.00 94.44 96 LEU A N 1
ATOM 772 C CA . LEU A 1 96 ? -4.607 -4.809 -6.033 1.00 94.44 96 LEU A CA 1
ATOM 773 C C . LEU A 1 96 ? -4.661 -5.948 -7.060 1.00 94.44 96 LEU A C 1
ATOM 775 O O . LEU A 1 96 ? -3.731 -6.731 -7.188 1.00 94.44 96 LEU A O 1
ATOM 779 N N . ARG A 1 97 ? -5.720 -6.016 -7.874 1.00 94.00 97 ARG A N 1
ATOM 780 C CA . ARG A 1 97 ? -5.789 -6.987 -8.975 1.00 94.00 97 ARG A CA 1
ATOM 781 C C . ARG A 1 97 ? -4.717 -6.743 -10.040 1.00 94.00 97 ARG A C 1
ATOM 783 O O . ARG A 1 97 ? -4.252 -7.697 -10.653 1.00 94.00 97 ARG A O 1
ATOM 790 N N . ILE A 1 98 ? -4.348 -5.487 -10.290 1.00 93.81 98 ILE A N 1
ATO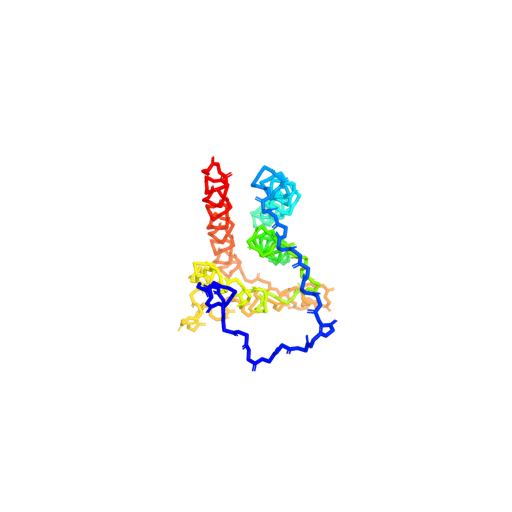M 791 C CA . ILE A 1 98 ? -3.285 -5.153 -11.244 1.00 93.81 98 ILE A CA 1
ATOM 792 C C . ILE A 1 98 ? -1.912 -5.535 -10.686 1.00 93.81 98 ILE A C 1
ATOM 794 O O . ILE A 1 98 ? -1.062 -5.964 -11.464 1.00 93.81 98 ILE A O 1
ATOM 798 N N . SER A 1 99 ? -1.691 -5.445 -9.369 1.00 93.94 99 SER A N 1
ATOM 799 C CA . SER A 1 99 ? -0.404 -5.860 -8.801 1.00 93.94 99 SER A CA 1
ATOM 800 C C . SER A 1 99 ? -0.105 -7.346 -9.004 1.00 93.94 99 SER A C 1
ATOM 802 O O . SER A 1 99 ? 1.060 -7.692 -9.161 1.00 93.94 99 SER A O 1
ATOM 804 N N . LEU A 1 100 ? -1.134 -8.192 -9.151 1.00 94.06 100 LEU A N 1
ATOM 805 C CA . LEU A 1 100 ? -0.993 -9.628 -9.464 1.00 94.06 100 LEU A CA 1
ATOM 806 C C . LEU A 1 100 ? -0.265 -9.911 -10.789 1.00 94.06 100 LEU A C 1
ATOM 808 O O . LEU A 1 100 ? 0.123 -11.042 -11.056 1.00 94.06 100 LEU A O 1
ATOM 812 N N . ILE A 1 101 ? -0.075 -8.902 -11.646 1.00 93.38 101 ILE A N 1
ATOM 813 C CA . ILE A 1 101 ? 0.750 -9.039 -12.855 1.00 93.38 101 ILE A CA 1
ATOM 814 C C . ILE A 1 101 ? 2.224 -9.289 -12.493 1.00 93.38 101 ILE A C 1
ATOM 816 O O . ILE A 1 101 ? 2.935 -9.928 -13.268 1.00 93.38 101 ILE A O 1
ATOM 820 N N . PHE A 1 102 ? 2.682 -8.784 -11.344 1.00 92.75 102 PHE A N 1
ATOM 821 C CA . PHE A 1 102 ? 4.082 -8.852 -10.923 1.00 92.75 102 PHE A CA 1
ATOM 822 C C . PHE A 1 102 ? 4.297 -9.392 -9.499 1.00 92.75 102 PHE A C 1
ATOM 824 O O . PHE A 1 102 ? 5.420 -9.772 -9.188 1.00 92.75 102 PHE A O 1
ATOM 831 N N . THR A 1 103 ? 3.276 -9.454 -8.637 1.00 94.31 103 THR A N 1
ATOM 832 C CA . THR A 1 103 ? 3.382 -10.041 -7.288 1.00 94.31 103 THR A CA 1
ATOM 833 C C . THR A 1 103 ? 2.013 -10.379 -6.685 1.00 94.31 103 THR A C 1
ATOM 835 O O . THR A 1 103 ? 1.053 -9.617 -6.834 1.00 94.31 103 THR A O 1
ATOM 838 N N . ASP A 1 104 ? 1.947 -11.480 -5.937 1.00 95.31 104 ASP A N 1
ATOM 839 C CA . ASP A 1 104 ? 0.799 -11.831 -5.092 1.00 95.31 104 ASP A CA 1
ATOM 840 C C . ASP A 1 104 ? 0.931 -11.273 -3.658 1.00 95.31 104 ASP A C 1
ATOM 842 O O . ASP A 1 104 ? -0.078 -11.086 -2.973 1.00 95.31 104 ASP A O 1
ATOM 846 N N . ASP A 1 105 ? 2.143 -10.895 -3.230 1.00 96.19 105 ASP A N 1
ATOM 847 C CA . ASP A 1 105 ? 2.471 -10.565 -1.834 1.00 96.19 105 ASP A CA 1
ATOM 848 C C . ASP A 1 105 ? 1.587 -9.448 -1.265 1.00 96.19 105 ASP A C 1
ATOM 850 O O . ASP A 1 105 ? 1.172 -9.486 -0.108 1.00 96.19 105 ASP A O 1
ATOM 854 N N . LEU A 1 106 ? 1.264 -8.444 -2.088 1.00 96.19 106 LEU A N 1
ATOM 855 C CA . LEU A 1 106 ? 0.429 -7.310 -1.681 1.00 96.19 106 LEU A CA 1
ATOM 856 C C . LEU A 1 106 ? -1.018 -7.721 -1.398 1.00 96.19 106 LEU A C 1
ATOM 858 O O . LEU A 1 106 ? -1.655 -7.172 -0.499 1.00 96.19 106 LEU A O 1
ATOM 862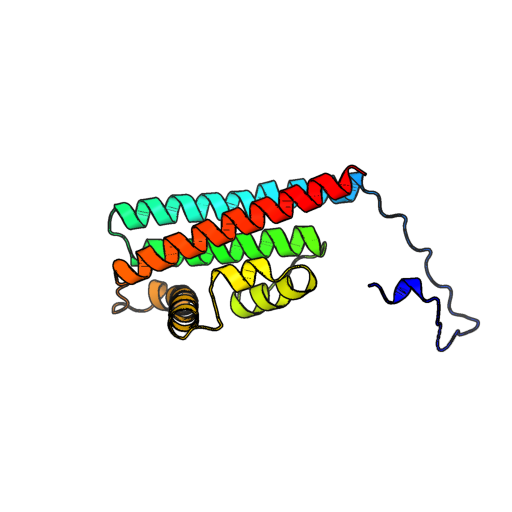 N N . LYS A 1 107 ? -1.552 -8.681 -2.158 1.00 94.00 107 LYS A N 1
ATOM 863 C CA . LYS A 1 107 ? -2.899 -9.217 -1.937 1.00 94.00 107 LYS A CA 1
ATOM 864 C C . LYS A 1 107 ? -2.927 -10.067 -0.672 1.00 94.00 107 LYS A C 1
ATOM 866 O O . LYS A 1 107 ? -3.868 -9.956 0.115 1.00 94.00 107 LYS A O 1
ATOM 871 N N . ASP A 1 108 ? -1.886 -10.860 -0.464 1.00 95.06 108 ASP A N 1
ATOM 872 C CA . ASP A 1 108 ? -1.783 -11.779 0.667 1.00 95.06 108 ASP A CA 1
ATOM 873 C C . ASP A 1 108 ? -1.684 -11.049 2.013 1.00 95.06 108 ASP A C 1
ATOM 875 O O . ASP A 1 108 ? -2.081 -11.587 3.046 1.00 95.06 108 ASP A O 1
ATOM 879 N N . VAL A 1 109 ? -1.265 -9.776 2.020 1.00 96.81 109 VAL A N 1
ATOM 880 C CA . VAL A 1 109 ? -1.341 -8.923 3.216 1.00 96.81 109 VAL A CA 1
ATOM 881 C C . VAL A 1 109 ? -2.761 -8.868 3.779 1.00 96.81 109 VAL A C 1
ATOM 883 O O . VAL A 1 109 ? -2.936 -9.041 4.988 1.00 96.81 109 VAL A O 1
ATOM 886 N N . PHE A 1 110 ? -3.772 -8.667 2.932 1.00 92.81 110 PHE A N 1
ATOM 887 C CA . PHE A 1 110 ? -5.166 -8.534 3.366 1.00 92.81 110 PHE A CA 1
ATOM 888 C C . PHE A 1 110 ? -5.842 -9.868 3.678 1.00 92.81 110 PHE A C 1
ATOM 890 O O . PHE A 1 110 ? -6.897 -9.851 4.299 1.00 92.81 110 PHE A O 1
ATOM 897 N N . ASP A 1 111 ? -5.223 -10.997 3.320 1.00 91.62 111 ASP A N 1
ATOM 898 C CA . ASP A 1 111 ? -5.781 -12.336 3.524 1.00 91.62 111 ASP A CA 1
ATOM 899 C C . ASP A 1 111 ? -7.219 -12.464 2.982 1.00 91.62 111 ASP A C 1
ATOM 901 O O . ASP A 1 111 ? -8.149 -12.878 3.663 1.00 91.62 111 ASP A O 1
ATOM 905 N N . LEU A 1 112 ? -7.423 -12.086 1.716 1.00 90.19 112 LEU A N 1
ATOM 906 C CA . LEU A 1 112 ? -8.753 -12.076 1.081 1.00 90.19 112 LEU A CA 1
ATOM 907 C C . LEU A 1 112 ? -9.372 -13.478 0.879 1.00 90.19 112 LEU A C 1
ATOM 909 O O . LEU A 1 112 ? -10.414 -13.597 0.237 1.00 90.19 112 LEU A O 1
ATOM 913 N N . GLY A 1 113 ? -8.718 -14.538 1.363 1.00 88.88 113 GLY A N 1
ATOM 914 C CA . GLY A 1 113 ? -9.279 -15.886 1.438 1.00 88.88 113 GLY A CA 1
ATOM 915 C C . GLY A 1 113 ? -10.108 -16.135 2.703 1.00 88.88 113 GLY A C 1
ATOM 916 O O . GLY A 1 113 ? -10.901 -17.075 2.711 1.00 88.88 113 GLY A O 1
ATOM 917 N N . SER A 1 114 ? -9.952 -15.311 3.746 1.00 93.12 114 SER A N 1
ATOM 918 C CA . SER A 1 114 ? -10.727 -15.388 4.989 1.00 93.12 114 SER A CA 1
ATOM 919 C C . SER A 1 114 ? -11.900 -14.404 4.995 1.00 93.12 114 SER A C 1
ATOM 921 O O . SER A 1 114 ? -11.882 -13.371 4.319 1.00 93.12 114 SER A O 1
ATOM 923 N N . ILE A 1 115 ? -12.942 -14.725 5.769 1.00 92.56 115 ILE A N 1
ATOM 924 C CA . ILE A 1 115 ? -14.120 -13.855 5.924 1.00 92.56 115 ILE A CA 1
ATOM 925 C C . ILE A 1 115 ? -13.692 -12.537 6.573 1.00 92.56 115 ILE A C 1
ATOM 927 O O . ILE A 1 115 ? -14.086 -11.460 6.129 1.00 92.56 115 ILE A O 1
ATOM 931 N N . GLU A 1 116 ? -12.832 -12.628 7.581 1.00 91.19 116 GLU A N 1
ATOM 932 C CA . GLU A 1 116 ? -12.293 -11.504 8.332 1.00 91.19 116 GLU A CA 1
ATOM 933 C C . GLU A 1 116 ? -11.468 -10.576 7.430 1.00 91.19 116 GLU A C 1
ATOM 935 O O . GLU A 1 116 ? -11.644 -9.357 7.466 1.00 91.19 116 GLU A O 1
ATOM 940 N N . GLY A 1 117 ? -10.599 -11.135 6.579 1.00 92.44 117 GLY A N 1
ATOM 941 C CA . GLY A 1 117 ? -9.792 -10.359 5.637 1.00 92.44 117 GLY A CA 1
ATOM 942 C C . GLY A 1 117 ? -10.641 -9.596 4.620 1.00 92.44 117 GLY A C 1
ATOM 943 O O . GLY A 1 117 ? -10.407 -8.407 4.376 1.00 92.44 117 GLY A O 1
ATOM 944 N N . VAL A 1 118 ? -11.676 -10.246 4.077 1.00 93.62 118 VAL A N 1
ATOM 945 C CA . VAL A 1 118 ? -12.638 -9.608 3.165 1.00 93.62 118 VAL A CA 1
ATOM 946 C C . VAL A 1 118 ? -13.382 -8.469 3.863 1.00 93.62 118 VAL A C 1
ATOM 948 O O . VAL A 1 118 ? -13.409 -7.357 3.336 1.00 93.62 118 VAL A O 1
ATOM 951 N N . GLN A 1 119 ? -13.914 -8.702 5.065 1.00 93.31 119 GLN A N 1
ATOM 952 C CA . GLN A 1 119 ? -14.649 -7.688 5.830 1.00 93.31 119 GLN A CA 1
ATOM 953 C C . GLN A 1 119 ? -13.786 -6.464 6.160 1.00 93.31 119 GLN A C 1
ATOM 955 O O . GLN A 1 119 ? -14.237 -5.329 5.996 1.00 93.31 119 GLN A O 1
ATOM 960 N N . LEU A 1 120 ? -12.529 -6.669 6.571 1.00 93.94 120 LEU A N 1
ATOM 961 C CA . LEU A 1 120 ? -11.593 -5.571 6.828 1.00 93.94 120 LEU A CA 1
ATOM 962 C C . LEU A 1 120 ? -11.326 -4.753 5.559 1.00 93.94 120 LEU A C 1
ATOM 964 O O . LEU A 1 120 ? -11.361 -3.521 5.588 1.00 93.94 120 LEU A O 1
ATOM 968 N N . PHE A 1 121 ? -11.086 -5.417 4.427 1.00 94.56 121 PHE A N 1
ATOM 969 C CA . PHE A 1 121 ? -10.811 -4.725 3.170 1.00 94.56 121 PHE A CA 1
ATOM 970 C C . PHE A 1 121 ? -12.040 -3.980 2.622 1.00 94.56 121 PHE A C 1
ATOM 972 O O . PHE A 1 121 ? -11.916 -2.879 2.079 1.00 94.56 121 PHE A O 1
ATOM 979 N N . GLU A 1 122 ? -13.239 -4.538 2.780 1.00 92.94 122 GLU A N 1
ATOM 980 C CA . GLU A 1 122 ? -14.495 -3.858 2.457 1.00 92.94 122 GLU A CA 1
ATOM 981 C C . GLU A 1 122 ? -14.717 -2.630 3.340 1.00 92.94 122 GLU A C 1
ATOM 983 O O . GLU A 1 122 ? -15.056 -1.564 2.823 1.00 92.94 122 GLU A O 1
ATOM 988 N N . PHE A 1 123 ? -14.445 -2.738 4.644 1.00 92.56 123 PHE A N 1
ATOM 989 C CA . PHE A 1 123 ? -14.529 -1.609 5.566 1.00 92.56 123 PHE A CA 1
ATOM 990 C C . PHE A 1 123 ? -13.573 -0.476 5.164 1.00 92.56 123 PHE A C 1
ATOM 992 O O . PHE A 1 123 ? -13.990 0.680 5.068 1.00 92.56 123 PHE A O 1
ATOM 999 N N . LEU A 1 124 ? -12.316 -0.800 4.840 1.00 94.25 124 LEU A N 1
ATOM 1000 C CA . LEU A 1 124 ? -11.329 0.175 4.360 1.00 94.25 124 LEU A CA 1
ATOM 1001 C C . LEU A 1 124 ? -11.796 0.897 3.084 1.00 94.25 124 LEU A C 1
ATOM 1003 O O . LEU A 1 124 ? -11.595 2.105 2.930 1.00 94.25 124 LEU A O 1
ATOM 1007 N N . GLN A 1 125 ? -12.421 0.175 2.152 1.00 91.75 125 GLN A N 1
ATOM 1008 C CA . GLN A 1 125 ? -12.968 0.771 0.932 1.00 91.75 125 GLN A CA 1
ATOM 1009 C C . GLN A 1 125 ? -14.184 1.656 1.225 1.00 91.75 125 GLN A C 1
ATOM 1011 O O . GLN A 1 125 ? -14.273 2.767 0.699 1.00 91.75 125 GLN A O 1
ATOM 1016 N N . ALA A 1 126 ? -15.096 1.197 2.082 1.00 86.56 126 ALA A N 1
ATOM 1017 C CA . ALA A 1 126 ? -16.302 1.930 2.448 1.00 86.56 126 ALA A CA 1
ATOM 1018 C C . ALA A 1 126 ? -15.983 3.236 3.190 1.00 86.56 126 ALA A C 1
ATOM 1020 O O . ALA A 1 126 ? -16.628 4.256 2.938 1.00 86.56 126 ALA A O 1
ATOM 1021 N N . ALA A 1 127 ? -14.959 3.233 4.048 1.00 82.38 127 ALA A N 1
ATOM 1022 C CA . ALA A 1 127 ? -14.556 4.386 4.848 1.00 82.38 127 ALA A CA 1
ATOM 1023 C C . ALA A 1 127 ? -14.168 5.617 4.008 1.00 82.38 127 ALA A C 1
ATOM 1025 O O . ALA A 1 127 ? -14.404 6.745 4.434 1.00 82.38 127 ALA A O 1
ATOM 1026 N N . TYR A 1 128 ? -13.657 5.434 2.784 1.00 80.44 128 TYR A N 1
ATOM 1027 C CA . TYR A 1 128 ? -13.335 6.548 1.883 1.00 80.44 128 TYR A CA 1
ATOM 1028 C C . TYR A 1 128 ? -14.561 7.372 1.476 1.00 80.44 128 TYR A C 1
ATOM 1030 O O . TYR A 1 128 ? -14.480 8.594 1.316 1.00 80.44 128 TYR A O 1
ATOM 1038 N N . SER A 1 129 ? -15.699 6.713 1.268 1.00 74.44 129 SER A N 1
ATOM 1039 C CA . SER A 1 129 ? -16.955 7.364 0.892 1.00 74.44 129 SER A CA 1
ATOM 1040 C C . SER A 1 129 ? -17.781 7.715 2.127 1.00 74.44 129 SER A C 1
ATOM 1042 O O . SER A 1 129 ? -18.290 8.826 2.227 1.00 74.44 129 SER A O 1
ATOM 1044 N N . ALA A 1 130 ? -17.891 6.792 3.082 1.00 72.56 130 ALA A N 1
ATOM 1045 C CA . ALA A 1 130 ? -18.698 6.963 4.284 1.00 72.56 130 ALA A CA 1
ATOM 1046 C C . ALA A 1 130 ? -18.119 8.030 5.221 1.00 72.56 130 ALA A C 1
ATOM 1048 O O . ALA A 1 130 ? -18.847 8.935 5.609 1.00 72.56 130 ALA A O 1
ATOM 1049 N N . GLY A 1 131 ? -16.810 8.012 5.491 1.00 63.56 131 GLY A N 1
ATOM 1050 C CA . GLY A 1 131 ? -16.171 8.952 6.420 1.00 63.56 131 GLY A CA 1
ATOM 1051 C C . GLY A 1 131 ? -16.219 10.423 5.988 1.00 63.56 131 GLY A C 1
ATOM 1052 O O . GLY A 1 131 ? -15.917 11.298 6.790 1.00 63.56 131 GLY A O 1
ATOM 1053 N N . ARG A 1 132 ? -16.600 10.714 4.735 1.00 66.75 132 ARG A N 1
ATOM 1054 C CA . ARG A 1 132 ? -16.741 12.085 4.214 1.00 66.75 132 ARG A CA 1
ATOM 1055 C C . ARG A 1 132 ? -18.177 12.597 4.146 1.00 66.75 132 ARG A C 1
ATOM 1057 O O . ARG A 1 132 ? -18.360 13.802 4.024 1.00 66.75 132 ARG A O 1
ATOM 1064 N N . TYR A 1 133 ? -19.170 11.709 4.161 1.00 64.75 133 TYR A N 1
ATOM 1065 C CA . TYR A 1 133 ? -20.557 12.075 3.843 1.00 64.75 133 TYR A CA 1
ATOM 1066 C C . TYR A 1 133 ? -21.600 11.506 4.805 1.00 64.75 133 TYR A C 1
ATOM 1068 O O . TYR A 1 133 ? -22.766 11.873 4.698 1.00 64.75 133 TYR A O 1
ATOM 1076 N N . LYS A 1 134 ? -21.219 10.591 5.701 1.00 72.06 134 LYS A N 1
ATOM 1077 C CA . LYS A 1 134 ? -22.138 9.958 6.644 1.00 72.06 134 LYS A CA 1
ATOM 1078 C C . LYS A 1 134 ? -21.858 10.426 8.064 1.00 72.06 134 LYS A C 1
ATOM 1080 O O . LYS A 1 134 ? -20.823 10.080 8.629 1.00 72.06 134 LYS A O 1
ATOM 1085 N N . ASP A 1 135 ? -22.819 11.144 8.637 1.00 68.00 135 ASP A N 1
ATOM 1086 C CA . ASP A 1 135 ? -22.771 11.618 10.025 1.00 68.00 135 ASP A CA 1
ATOM 1087 C C . ASP A 1 135 ? -22.817 10.463 11.048 1.00 68.00 135 ASP A C 1
ATOM 1089 O O . ASP A 1 135 ? -22.416 10.635 12.195 1.00 68.00 135 ASP A O 1
ATOM 1093 N N . ASP A 1 136 ? -23.285 9.279 10.636 1.00 74.50 136 ASP A N 1
ATOM 1094 C CA . ASP A 1 136 ? -23.432 8.077 11.465 1.00 74.50 136 ASP A CA 1
ATOM 1095 C C . ASP A 1 136 ? -22.291 7.056 11.298 1.00 74.50 136 ASP A C 1
ATOM 1097 O O . ASP A 1 136 ? -22.313 5.991 11.919 1.00 74.50 136 ASP A O 1
ATOM 1101 N N . PHE A 1 137 ? -21.275 7.352 10.480 1.00 78.06 137 PHE A N 1
ATOM 1102 C CA . PHE A 1 137 ? -20.121 6.468 10.356 1.00 78.06 137 PHE A CA 1
ATOM 1103 C C . PHE A 1 137 ? -19.237 6.593 11.597 1.00 78.06 137 PHE A C 1
ATOM 1105 O O . PHE A 1 137 ? -18.621 7.631 11.830 1.00 78.06 137 PHE A O 1
ATOM 1112 N N . ASN A 1 138 ? -19.145 5.518 12.376 1.00 80.88 138 ASN A N 1
ATOM 1113 C CA . ASN A 1 138 ? -18.238 5.439 13.510 1.00 80.88 138 ASN A CA 1
ATOM 1114 C C . ASN A 1 138 ? -17.345 4.208 13.371 1.00 80.88 138 ASN A C 1
ATOM 1116 O O . ASN A 1 138 ? -17.819 3.073 13.436 1.00 80.88 138 ASN A O 1
ATOM 1120 N N . ALA A 1 139 ? -16.056 4.443 13.144 1.00 85.50 139 ALA A N 1
ATOM 1121 C CA . ALA A 1 139 ? -15.073 3.387 13.042 1.00 85.50 139 ALA A CA 1
ATOM 1122 C C . ALA A 1 139 ? -14.738 2.827 14.428 1.00 85.50 139 ALA A C 1
ATOM 1124 O O . ALA A 1 139 ? -14.296 3.549 15.321 1.00 85.50 139 ALA A O 1
ATOM 1125 N N . ASP A 1 140 ? -14.952 1.525 14.581 1.00 91.94 140 ASP A N 1
ATOM 1126 C CA . ASP A 1 140 ? -14.626 0.779 15.789 1.00 91.94 140 ASP A CA 1
ATOM 1127 C C . ASP A 1 140 ? -13.106 0.681 15.985 1.00 91.94 140 ASP A C 1
ATOM 1129 O O . ASP A 1 140 ? -12.360 0.428 15.034 1.00 91.94 140 ASP A O 1
ATOM 1133 N N . LYS A 1 141 ? -12.642 0.893 17.220 1.00 94.38 141 LYS A N 1
ATOM 1134 C CA . LYS A 1 141 ? -11.214 0.982 17.548 1.00 94.38 141 LYS A CA 1
ATOM 1135 C C . LYS A 1 141 ? -10.472 -0.301 17.183 1.00 94.38 141 LYS A C 1
ATOM 1137 O O . LYS A 1 141 ? -9.378 -0.234 16.622 1.00 94.38 141 LYS A O 1
ATOM 1142 N N . GLU A 1 142 ? -11.040 -1.456 17.502 1.00 95.00 142 GLU A N 1
ATOM 1143 C CA . GLU A 1 142 ? -10.449 -2.765 17.263 1.00 95.00 142 GLU A CA 1
ATOM 1144 C C . GLU A 1 142 ? -10.343 -3.042 15.756 1.00 95.00 142 GLU A C 1
ATOM 1146 O O . GLU A 1 142 ? -9.301 -3.512 15.289 1.00 95.00 142 GLU A O 1
ATOM 1151 N N . ILE A 1 143 ? -11.362 -2.655 14.978 1.00 93.94 143 ILE A N 1
ATOM 1152 C CA . ILE A 1 143 ? -11.321 -2.711 13.507 1.00 93.94 143 ILE A CA 1
ATOM 1153 C C . ILE A 1 143 ? -10.222 -1.797 12.953 1.00 93.94 143 ILE A C 1
ATOM 1155 O O . ILE A 1 143 ? -9.424 -2.231 12.117 1.00 93.94 143 ILE A O 1
ATOM 1159 N N . VAL A 1 144 ? -10.142 -0.542 13.417 1.00 95.38 144 VAL A N 1
ATOM 1160 C CA . VAL A 1 144 ? -9.106 0.399 12.955 1.00 95.38 144 VAL A CA 1
ATOM 1161 C C . VAL A 1 144 ? -7.716 -0.118 13.302 1.00 95.38 144 VAL A C 1
ATOM 1163 O O . VAL A 1 144 ? -6.821 -0.055 12.465 1.00 95.38 144 VAL A O 1
ATOM 1166 N N . LYS A 1 145 ? -7.532 -0.701 14.490 1.00 97.12 145 LYS A N 1
ATOM 1167 C CA . LYS A 1 145 ? -6.255 -1.294 14.895 1.00 97.12 145 LYS A CA 1
ATOM 1168 C C . LYS A 1 145 ? -5.841 -2.444 13.978 1.00 97.12 145 LYS A C 1
ATOM 1170 O O . LYS A 1 145 ? -4.692 -2.480 13.537 1.00 97.12 145 LYS A O 1
ATOM 1175 N N . ALA A 1 146 ? -6.767 -3.352 13.668 1.00 96.25 146 ALA A N 1
ATOM 1176 C CA . ALA A 1 146 ? -6.510 -4.449 12.739 1.00 96.25 146 ALA A CA 1
ATOM 1177 C C . ALA A 1 146 ? -6.141 -3.927 11.339 1.00 96.25 146 ALA A C 1
ATOM 1179 O O . ALA A 1 146 ? -5.233 -4.457 10.695 1.00 96.25 146 ALA A O 1
ATOM 1180 N N . LEU A 1 147 ? -6.791 -2.851 10.884 1.00 96.38 147 LEU A N 1
ATOM 1181 C CA . LEU A 1 147 ? -6.442 -2.188 9.630 1.00 96.38 147 LEU A CA 1
ATOM 1182 C C . LEU A 1 147 ? -5.068 -1.522 9.661 1.00 96.38 147 LEU A C 1
ATOM 1184 O O . LEU A 1 147 ? -4.327 -1.689 8.692 1.00 96.38 147 LEU A O 1
ATOM 1188 N N . SER A 1 148 ? -4.691 -0.843 10.749 1.00 96.88 148 SER A N 1
ATOM 1189 C CA . SER A 1 148 ? -3.348 -0.270 10.910 1.00 96.88 148 SER A CA 1
ATOM 1190 C C . SER A 1 148 ? -2.271 -1.320 10.654 1.00 96.88 148 SER A C 1
ATOM 1192 O O . SER A 1 148 ? -1.346 -1.085 9.881 1.00 96.88 148 SER A O 1
ATOM 1194 N N . ASP A 1 149 ? -2.419 -2.508 11.245 1.00 97.06 149 ASP A N 1
ATOM 1195 C CA . ASP A 1 149 ? -1.435 -3.585 11.115 1.00 97.06 149 ASP A CA 1
ATOM 1196 C C . ASP A 1 149 ? -1.327 -4.078 9.663 1.00 97.06 149 ASP A C 1
ATOM 1198 O O . ASP A 1 149 ? -0.225 -4.282 9.143 1.00 97.06 149 ASP A O 1
ATOM 1202 N N . LYS A 1 150 ? -2.465 -4.203 8.969 1.00 97.50 150 LYS A N 1
ATOM 1203 C CA . LYS A 1 150 ? -2.518 -4.582 7.550 1.00 97.50 150 LYS A CA 1
ATOM 1204 C C . LYS A 1 150 ? -1.898 -3.515 6.647 1.00 97.50 150 LYS A C 1
ATOM 1206 O O . LYS A 1 150 ? -1.112 -3.854 5.767 1.00 97.50 150 LYS A O 1
ATOM 1211 N N . VAL A 1 151 ? -2.203 -2.239 6.867 1.00 98.06 151 VAL A N 1
ATOM 1212 C CA . VAL A 1 151 ? -1.705 -1.124 6.042 1.00 98.06 151 VAL A CA 1
ATOM 1213 C C . VAL A 1 151 ? -0.200 -0.927 6.250 1.00 98.06 151 VAL A C 1
ATOM 1215 O O . VAL A 1 151 ? 0.532 -0.776 5.273 1.00 98.06 151 VAL A O 1
ATOM 1218 N N . CYS A 1 152 ? 0.284 -1.020 7.494 1.00 98.44 152 CYS A N 1
ATOM 1219 C CA . CYS A 1 152 ? 1.715 -1.037 7.801 1.00 98.44 152 CYS A CA 1
ATOM 1220 C C . CYS A 1 152 ? 2.426 -2.175 7.067 1.00 98.44 152 CYS A C 1
ATOM 1222 O O . CYS A 1 152 ? 3.437 -1.950 6.399 1.00 98.44 152 CYS A O 1
ATOM 1224 N N . LYS A 1 153 ? 1.877 -3.394 7.146 1.00 98.44 153 LYS A N 1
ATOM 1225 C CA . LYS A 1 153 ? 2.447 -4.556 6.459 1.00 98.44 153 LYS A CA 1
ATOM 1226 C C . LYS A 1 153 ? 2.459 -4.361 4.942 1.00 98.44 153 LYS A C 1
ATOM 1228 O O . LYS A 1 153 ? 3.472 -4.651 4.319 1.00 98.44 153 LYS A O 1
ATOM 1233 N N . LEU A 1 154 ? 1.388 -3.815 4.360 1.00 98.56 154 LEU A N 1
ATOM 1234 C CA . LEU A 1 154 ? 1.318 -3.515 2.929 1.00 98.56 154 LEU A CA 1
ATOM 1235 C C . LEU A 1 154 ? 2.431 -2.557 2.497 1.00 98.56 154 LEU A C 1
ATOM 1237 O O . LEU A 1 154 ? 3.096 -2.816 1.497 1.00 98.56 154 LEU A O 1
ATOM 1241 N N . PHE A 1 155 ? 2.638 -1.471 3.247 1.00 98.69 155 PHE A N 1
ATOM 1242 C CA . PHE A 1 155 ? 3.682 -0.497 2.942 1.00 98.69 155 PHE A CA 1
ATOM 1243 C C . PHE A 1 155 ? 5.080 -1.123 3.013 1.00 98.69 155 PHE A C 1
ATOM 1245 O O . PHE A 1 155 ? 5.870 -0.947 2.092 1.00 98.69 155 PHE A O 1
ATOM 1252 N N . ILE A 1 156 ? 5.366 -1.909 4.056 1.00 98.56 156 ILE A N 1
ATOM 1253 C CA . ILE A 1 156 ? 6.655 -2.603 4.213 1.00 98.56 156 ILE A CA 1
ATOM 1254 C C . ILE A 1 156 ? 6.885 -3.603 3.070 1.00 98.56 156 ILE A C 1
ATOM 1256 O O . ILE A 1 156 ? 7.969 -3.647 2.490 1.00 98.56 156 ILE A O 1
ATOM 1260 N N . THR A 1 157 ? 5.867 -4.390 2.710 1.00 98.44 157 THR A N 1
ATOM 1261 C CA . THR A 1 157 ? 5.943 -5.321 1.575 1.00 98.44 157 THR A CA 1
ATOM 1262 C C . THR A 1 157 ? 6.211 -4.570 0.270 1.00 98.44 157 THR A C 1
ATOM 1264 O O . THR A 1 157 ? 7.087 -4.963 -0.497 1.00 98.44 157 THR A O 1
ATOM 1267 N N . ALA A 1 158 ? 5.514 -3.458 0.031 1.00 98.25 158 ALA A N 1
ATOM 1268 C CA . ALA A 1 158 ? 5.742 -2.605 -1.128 1.00 98.25 158 ALA A CA 1
ATOM 1269 C C . ALA A 1 158 ? 7.165 -2.026 -1.157 1.00 98.25 158 ALA A C 1
ATOM 1271 O O . ALA A 1 158 ? 7.825 -2.089 -2.188 1.00 98.25 158 ALA A O 1
ATOM 1272 N N . GLU A 1 159 ? 7.668 -1.511 -0.037 1.00 98.38 159 GLU A N 1
ATOM 1273 C CA . GLU A 1 159 ? 9.033 -0.988 0.064 1.00 98.38 159 GLU A CA 1
ATOM 1274 C C . GLU A 1 159 ? 10.082 -2.065 -0.235 1.00 98.38 159 GLU A C 1
ATOM 1276 O O . GLU A 1 159 ? 11.041 -1.814 -0.966 1.00 98.38 159 GLU A O 1
ATOM 1281 N N . SER A 1 160 ? 9.867 -3.290 0.248 1.00 98.06 160 SER A N 1
ATOM 1282 C CA . SER A 1 160 ? 10.726 -4.428 -0.083 1.00 98.06 160 SER A CA 1
ATOM 1283 C C . SER A 1 160 ? 10.735 -4.724 -1.587 1.00 98.06 160 SER A C 1
ATOM 1285 O O . SER A 1 160 ? 11.811 -4.861 -2.168 1.00 98.06 160 SER A O 1
ATOM 1287 N N . LEU A 1 161 ? 9.565 -4.742 -2.235 1.00 96.75 161 LEU A N 1
ATOM 1288 C CA . LEU A 1 161 ? 9.442 -4.945 -3.684 1.00 96.75 161 LEU A CA 1
ATOM 1289 C C . LEU A 1 161 ? 10.122 -3.830 -4.488 1.00 96.75 161 LEU A C 1
ATOM 1291 O O . LEU A 1 161 ? 10.788 -4.106 -5.484 1.00 96.75 161 LEU A O 1
ATOM 1295 N N . TYR A 1 162 ? 9.985 -2.574 -4.054 1.00 97.31 162 TYR A N 1
ATOM 1296 C CA . TYR A 1 162 ? 10.708 -1.452 -4.653 1.00 97.31 162 TYR A CA 1
ATOM 1297 C C . TYR A 1 162 ? 12.222 -1.663 -4.556 1.00 97.31 162 TYR A C 1
ATOM 1299 O O . TYR A 1 162 ? 12.908 -1.603 -5.573 1.00 97.31 162 TYR A O 1
ATOM 1307 N N . ASN A 1 163 ? 12.740 -1.980 -3.368 1.00 96.88 163 ASN A N 1
ATOM 1308 C CA . ASN A 1 163 ? 14.171 -2.205 -3.174 1.00 96.88 163 ASN A CA 1
ATOM 1309 C C . ASN A 1 163 ? 14.691 -3.370 -4.034 1.00 96.88 163 ASN A C 1
ATOM 1311 O O . ASN A 1 163 ? 15.742 -3.248 -4.653 1.00 96.88 163 ASN A O 1
ATOM 1315 N N . GLN A 1 164 ? 13.938 -4.467 -4.154 1.00 94.81 164 GLN A N 1
ATOM 1316 C CA . GLN A 1 164 ? 14.291 -5.587 -5.038 1.00 94.81 164 GLN A CA 1
ATOM 1317 C C . GLN A 1 164 ? 14.353 -5.174 -6.517 1.00 94.81 164 GLN A C 1
ATOM 1319 O O . GLN A 1 164 ? 15.298 -5.534 -7.223 1.00 94.81 164 GLN A O 1
ATOM 1324 N N . ALA A 1 165 ? 13.380 -4.383 -6.983 1.00 92.19 165 ALA A N 1
ATOM 1325 C CA . ALA A 1 165 ? 13.390 -3.842 -8.340 1.00 92.19 165 ALA A CA 1
ATOM 1326 C C . ALA A 1 165 ? 14.615 -2.941 -8.576 1.00 92.19 165 ALA A C 1
ATOM 1328 O O . ALA A 1 165 ? 15.263 -3.032 -9.616 1.00 92.19 165 ALA A O 1
ATOM 1329 N N . MET A 1 166 ? 14.977 -2.122 -7.585 1.00 93.94 166 MET A N 1
ATOM 1330 C CA . MET A 1 166 ? 16.154 -1.253 -7.631 1.00 93.94 166 MET A CA 1
ATOM 1331 C C . MET A 1 166 ? 17.477 -2.023 -7.684 1.00 93.94 166 MET A C 1
ATOM 1333 O O . MET A 1 166 ? 18.395 -1.584 -8.376 1.00 93.94 166 MET A O 1
ATOM 1337 N N . GLU A 1 167 ? 17.588 -3.157 -6.985 1.00 92.06 167 GLU A N 1
ATOM 1338 C CA . GLU A 1 167 ? 18.764 -4.031 -7.080 1.00 92.06 167 GLU A CA 1
ATOM 1339 C C . GLU A 1 167 ? 18.852 -4.716 -8.448 1.00 92.06 167 GLU A C 1
ATOM 1341 O O . GLU A 1 167 ? 19.923 -4.749 -9.040 1.00 92.06 167 GLU A O 1
ATOM 1346 N N . THR A 1 168 ? 17.726 -5.171 -9.005 1.00 88.50 168 THR A N 1
ATOM 1347 C CA . THR A 1 168 ? 17.707 -5.819 -10.332 1.00 88.50 168 THR A CA 1
ATOM 1348 C C . THR A 1 168 ? 18.129 -4.855 -11.447 1.00 88.50 168 THR A C 1
ATOM 1350 O O . THR A 1 168 ? 18.730 -5.265 -12.429 1.00 88.50 168 THR A O 1
ATOM 1353 N N . LEU A 1 169 ? 17.847 -3.557 -11.296 1.00 85.06 169 LEU A N 1
ATOM 1354 C CA . LEU A 1 169 ? 18.239 -2.516 -12.255 1.00 85.06 169 LEU A CA 1
ATOM 1355 C C . LEU A 1 169 ? 19.711 -2.069 -12.127 1.00 85.06 169 LEU A C 1
ATOM 1357 O O . LEU A 1 169 ? 20.136 -1.191 -12.878 1.00 85.06 169 LEU A O 1
ATOM 1361 N N . LYS A 1 170 ? 20.478 -2.606 -11.165 1.00 77.81 170 LYS A N 1
ATOM 1362 C CA . LYS A 1 170 ? 21.936 -2.389 -11.059 1.00 77.81 170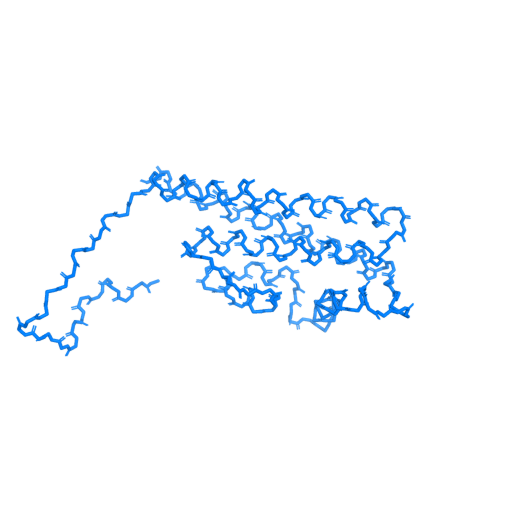 LYS A CA 1
ATOM 1363 C C . LYS A 1 170 ? 22.752 -3.354 -11.915 1.00 77.81 170 LYS A C 1
ATOM 1365 O O . LYS A 1 170 ? 23.907 -3.038 -12.198 1.00 77.81 170 LYS A O 1
ATOM 1370 N N . GLU A 1 171 ? 22.182 -4.513 -12.234 1.00 58.25 171 GLU A N 1
ATOM 1371 C CA . GLU A 1 171 ? 22.790 -5.571 -13.052 1.00 58.25 171 GLU A CA 1
ATOM 1372 C C . GLU A 1 171 ? 22.639 -5.276 -14.554 1.00 58.25 171 GLU A C 1
ATOM 1374 O O . GLU A 1 171 ? 23.588 -5.618 -15.295 1.00 58.25 171 GLU A O 1
#

Secondary structure (DSSP, 8-state):
--GGGG---S---TT--PPP-----HHHHHHHHHHHIIIIIHHHHHHHHHHHHHHHTT-HHHHHHHHHHHHHHHHHHHHHHHHSS------HHHHHHHHTTT-SHHHHHHTTTSHHHHHHHHHHHHHHHHHHH-TT----HHHHHHHHHHHHHHHHHHHHHHHHHHHHTT-

Mean predicted aligned error: 7.32 Å

Nearest PDB structures (foldseek):
  4nqf-assembly1_A  TM=9.411E-01  e=4.714E-06  Agrobacterium fabrum str. C58
  2hsb-assembly1_A  TM=6.808E-01  e=3.639E-03  Archaeoglobus fulgidus
  3o10-assembly2_C  TM=7.253E-01  e=7.946E-02  Homo sapiens
  7bxo-assembly1_F  TM=3.472E-01  e=1.072E+00  Shewanella oneidensis MR-1
  5c5b-assembly1_A  TM=2.837E-01  e=2.948E+00  Homo sapiens

Solvent-accessible surface area (backbone atoms only — not comparable to full-atom values): 9738 Å² total; per-residue (Å²): 138,67,78,80,80,64,79,77,74,92,76,83,59,96,85,64,79,78,77,80,82,73,81,82,53,44,68,60,53,43,54,50,34,50,55,41,35,66,51,29,39,46,50,12,48,55,28,39,57,51,15,53,53,29,43,76,74,65,40,37,49,58,12,44,36,28,40,40,53,13,50,50,27,36,50,52,21,52,44,30,56,76,69,74,51,87,77,98,68,90,52,60,71,61,50,52,60,55,40,54,79,82,44,61,66,69,51,57,53,49,36,68,89,41,73,66,26,41,52,52,53,49,48,45,59,46,32,63,59,36,62,78,74,40,95,82,61,74,58,52,67,69,61,50,52,58,47,50,56,38,52,53,49,38,50,52,53,48,52,51,53,51,52,52,53,58,55,63,50,71,112